Protein AF-A0A383D2Q5-F1 (afdb_monomer_lite)

Secondary structure (DSSP, 8-state):
----B-TT-EEEEEEEETTEEEEEEEEEESS-BSSPPPSSS--SSEEEE---EE--SSEE---SSS--EEEETTEEEEE-S-EES----TT-SSEEES----SSHHHHHHHHS--BPTT-SSPBPSS--TTSPPSS---TTTTS--

Foldseek 3Di:
DFDFDAAQDKDWDFQAFDPRGRDIWIKGANHGDRHDDDPDDDDPGIDTFAFEEADDQAWDADDPRHWYWYDDPNFIWTADHTDGRDDDDPPDNGIDGPLDADPDPVSQQCRQFWDDDVPDPGRTGSDGNPVGDRPDDPDPPPVPPD

Structure (mmCIF, N/CA/C/O backbone):
data_AF-A0A383D2Q5-F1
#
_entry.id   AF-A0A383D2Q5-F1
#
loop_
_atom_site.group_PDB
_atom_site.id
_atom_site.type_symbol
_atom_site.label_atom_id
_atom_site.label_alt_id
_atom_site.label_comp_id
_atom_site.label_asym_id
_atom_site.label_entity_id
_atom_site.label_seq_id
_atom_site.pdbx_PDB_ins_code
_atom_site.Cartn_x
_atom_site.Cartn_y
_atom_site.Cartn_z
_atom_site.occupancy
_atom_site.B_iso_or_equiv
_atom_site.auth_seq_id
_atom_site.auth_comp_id
_atom_site.auth_asym_id
_atom_site.auth_atom_id
_atom_site.pdbx_PDB_model_num
ATOM 1 N N . TRP A 1 1 ? 21.134 15.319 -9.652 1.00 40.53 1 TRP A N 1
ATOM 2 C CA . TRP A 1 1 ? 20.154 14.446 -8.978 1.00 40.53 1 TRP A CA 1
ATOM 3 C C . TRP A 1 1 ? 19.779 13.282 -9.890 1.00 40.53 1 TRP A C 1
ATOM 5 O O . TRP A 1 1 ? 18.662 13.217 -10.386 1.00 40.53 1 TRP A O 1
ATOM 15 N N . GLY A 1 2 ? 20.732 12.385 -10.162 1.00 51.78 2 GLY A N 1
ATOM 16 C CA . GLY A 1 2 ? 20.442 11.115 -10.828 1.00 51.78 2 GLY A CA 1
ATOM 17 C C . GLY A 1 2 ? 20.012 10.126 -9.755 1.00 51.78 2 GLY A C 1
ATOM 18 O O . GLY A 1 2 ? 20.803 9.828 -8.870 1.00 51.78 2 GLY A O 1
ATOM 19 N N . SER A 1 3 ? 18.754 9.695 -9.766 1.00 64.31 3 SER A N 1
ATOM 20 C CA . SER A 1 3 ? 18.307 8.599 -8.900 1.00 64.31 3 SER A CA 1
ATOM 21 C C . SER A 1 3 ? 18.239 7.353 -9.762 1.00 64.31 3 SER A C 1
ATOM 23 O O . SER A 1 3 ? 17.199 7.030 -10.329 1.00 64.31 3 SER A O 1
ATOM 25 N N . SER A 1 4 ? 19.392 6.704 -9.915 1.00 78.00 4 SER A N 1
ATOM 26 C CA . SER A 1 4 ? 19.414 5.312 -10.337 1.00 78.00 4 SER A CA 1
ATOM 27 C C . SER A 1 4 ? 18.863 4.448 -9.208 1.00 78.00 4 SER A C 1
ATOM 29 O O . SER A 1 4 ? 19.148 4.714 -8.040 1.00 78.00 4 SER A O 1
ATOM 31 N N . ALA A 1 5 ? 18.100 3.424 -9.554 1.00 85.94 5 ALA A N 1
ATOM 32 C CA . ALA A 1 5 ? 17.518 2.480 -8.614 1.00 85.94 5 ALA A CA 1
ATOM 33 C C . ALA A 1 5 ? 17.674 1.067 -9.160 1.00 85.94 5 ALA A C 1
ATOM 35 O O . ALA A 1 5 ? 17.535 0.846 -10.362 1.00 85.94 5 ALA A O 1
ATOM 36 N N . SER A 1 6 ? 17.975 0.118 -8.286 1.00 89.62 6 SER A N 1
ATOM 37 C CA . SER A 1 6 ? 17.967 -1.305 -8.610 1.00 89.62 6 SER A CA 1
ATOM 38 C C . SER A 1 6 ? 16.532 -1.823 -8.654 1.00 89.62 6 SER A C 1
ATOM 40 O O . SER A 1 6 ? 15.621 -1.221 -8.085 1.00 89.62 6 SER A O 1
ATOM 42 N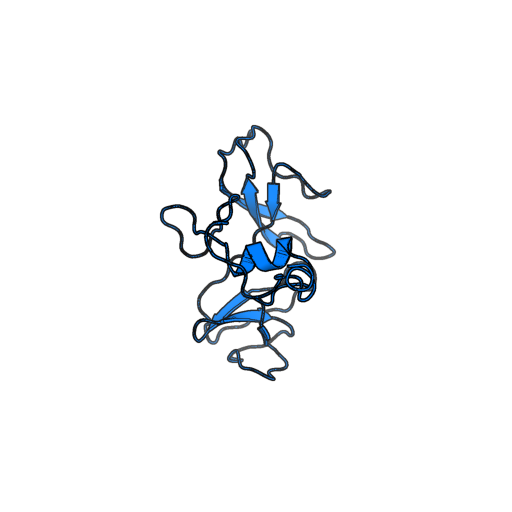 N . LYS A 1 7 ? 16.309 -2.963 -9.315 1.00 88.56 7 LYS A N 1
ATOM 43 C CA . LYS A 1 7 ? 15.009 -3.650 -9.261 1.00 88.56 7 LYS A CA 1
ATOM 44 C C . LYS A 1 7 ? 14.565 -3.846 -7.802 1.00 88.56 7 LYS A C 1
ATOM 46 O O . LYS A 1 7 ? 15.376 -4.216 -6.962 1.00 88.56 7 LYS A O 1
ATOM 51 N N . ASP A 1 8 ? 13.273 -3.635 -7.547 1.00 88.69 8 ASP A N 1
ATOM 52 C CA . ASP A 1 8 ? 12.622 -3.682 -6.230 1.00 88.69 8 ASP A CA 1
ATOM 53 C C . ASP A 1 8 ? 12.953 -2.522 -5.278 1.00 88.69 8 ASP A C 1
ATOM 55 O O . ASP A 1 8 ? 12.289 -2.403 -4.250 1.00 88.69 8 ASP A O 1
ATOM 59 N N . ASP A 1 9 ? 13.884 -1.623 -5.613 1.00 88.38 9 ASP A N 1
ATOM 60 C CA . ASP A 1 9 ? 14.183 -0.476 -4.754 1.00 88.38 9 ASP A CA 1
ATOM 61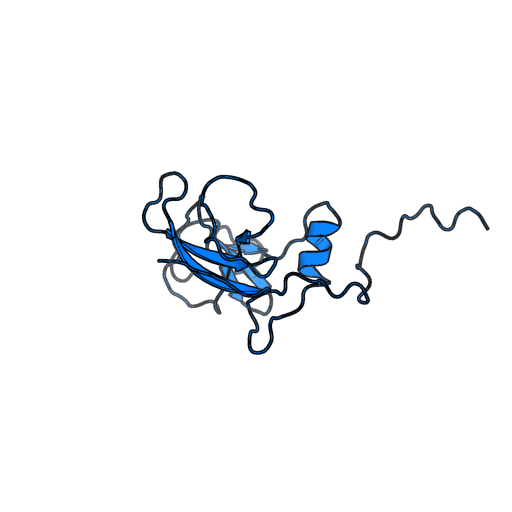 C C . ASP A 1 9 ? 12.952 0.414 -4.569 1.00 88.38 9 ASP A C 1
ATOM 63 O O . ASP A 1 9 ? 12.246 0.764 -5.523 1.00 88.38 9 ASP A O 1
ATOM 67 N N . LEU A 1 10 ? 12.723 0.808 -3.317 1.00 87.88 10 LEU A N 1
ATOM 68 C CA . LEU A 1 10 ? 11.650 1.704 -2.925 1.00 87.88 10 LEU A CA 1
ATOM 69 C C . LEU A 1 10 ? 12.195 3.117 -2.714 1.00 87.88 10 LEU A C 1
ATOM 71 O O . LEU A 1 10 ? 13.040 3.351 -1.852 1.00 87.88 10 LEU A O 1
ATOM 75 N N . ILE A 1 11 ? 11.647 4.083 -3.442 1.00 88.25 11 ILE A N 1
ATOM 76 C CA . ILE A 1 11 ? 11.971 5.499 -3.296 1.00 88.25 11 ILE A CA 1
ATOM 77 C C . ILE A 1 11 ? 10.773 6.243 -2.715 1.00 88.25 11 ILE A C 1
ATOM 79 O O . ILE A 1 11 ? 9.647 6.131 -3.205 1.00 88.25 11 ILE A O 1
ATOM 83 N N . LYS A 1 12 ? 11.037 7.052 -1.686 1.00 88.44 12 LYS A N 1
ATOM 84 C CA . LYS A 1 12 ? 10.098 8.024 -1.121 1.00 88.44 12 LYS A CA 1
ATOM 85 C C . LYS A 1 12 ? 10.256 9.369 -1.829 1.00 88.44 12 LYS A C 1
ATOM 87 O O . LYS A 1 12 ? 11.373 9.864 -1.971 1.00 88.44 12 LYS A O 1
ATOM 92 N N . ARG A 1 13 ? 9.148 9.981 -2.245 1.00 86.56 13 ARG A N 1
ATOM 93 C CA . ARG A 1 13 ? 9.119 11.309 -2.880 1.00 86.56 13 ARG A CA 1
ATOM 94 C C . ARG A 1 13 ? 7.942 12.119 -2.369 1.00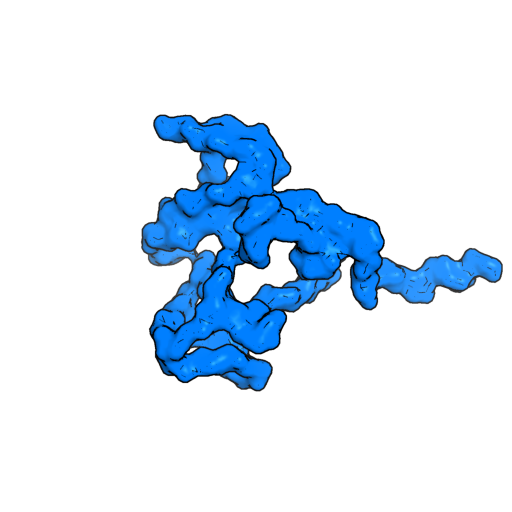 86.56 13 ARG A C 1
ATOM 96 O O . ARG A 1 13 ? 6.946 11.544 -1.946 1.00 86.56 13 ARG A O 1
ATOM 103 N N . ASN A 1 14 ? 8.049 13.438 -2.460 1.00 88.38 14 ASN A N 1
ATOM 104 C CA . ASN A 1 14 ? 6.904 14.320 -2.294 1.00 88.38 14 ASN A CA 1
ATOM 105 C C . ASN A 1 14 ? 6.448 14.814 -3.664 1.00 88.38 14 ASN A C 1
ATOM 107 O O . ASN A 1 14 ? 7.260 15.299 -4.452 1.00 88.38 14 ASN A O 1
ATOM 111 N N . GLU A 1 15 ? 5.162 14.656 -3.951 1.00 87.00 15 GLU A N 1
ATOM 112 C CA . GLU A 1 15 ? 4.568 14.947 -5.254 1.00 87.00 15 GLU A CA 1
ATOM 113 C C . GLU A 1 15 ? 3.251 15.704 -5.083 1.00 87.00 15 GLU A C 1
ATOM 115 O O . GLU A 1 15 ? 2.575 15.585 -4.061 1.00 87.00 15 GLU A O 1
ATOM 120 N N . ASN A 1 16 ? 2.878 16.480 -6.096 1.00 86.94 16 ASN A N 1
ATOM 121 C CA . ASN A 1 16 ? 1.549 17.075 -6.171 1.00 86.94 16 ASN A CA 1
ATOM 122 C C . ASN A 1 16 ? 0.633 16.077 -6.885 1.00 86.94 16 ASN A C 1
ATOM 124 O O . ASN A 1 16 ? 0.978 15.589 -7.964 1.00 86.94 16 ASN A O 1
ATOM 128 N N . ILE A 1 17 ? -0.496 15.729 -6.270 1.00 81.19 17 ILE A N 1
ATOM 129 C CA . ILE A 1 17 ? -1.412 14.697 -6.763 1.00 81.19 17 ILE A CA 1
ATOM 130 C C . ILE A 1 17 ? -2.827 15.242 -6.689 1.00 81.19 17 ILE A C 1
ATOM 132 O O . ILE A 1 17 ? -3.318 15.521 -5.596 1.00 81.19 17 ILE A O 1
ATOM 136 N N . GLY A 1 18 ? -3.458 15.383 -7.856 1.00 81.06 18 GLY A N 1
ATOM 137 C CA . GLY A 1 18 ? -4.725 16.100 -7.966 1.00 81.06 18 GLY A CA 1
ATOM 138 C C . GLY A 1 18 ? -4.568 17.519 -7.424 1.00 81.06 18 GLY A C 1
ATOM 139 O O . GLY A 1 18 ? -3.640 18.227 -7.816 1.00 81.06 18 GLY A O 1
ATOM 140 N N . ASP A 1 19 ? -5.428 17.880 -6.476 1.00 82.00 19 ASP A N 1
ATOM 141 C CA . ASP A 1 19 ? -5.420 19.195 -5.822 1.00 82.00 19 ASP A CA 1
ATOM 142 C C . ASP A 1 19 ? -4.558 19.217 -4.546 1.00 82.00 19 ASP A C 1
ATOM 144 O O . ASP A 1 19 ? -4.387 20.261 -3.912 1.00 82.00 19 ASP A O 1
ATOM 148 N N . THR A 1 20 ? -4.002 18.069 -4.140 1.00 81.38 20 THR A N 1
ATOM 149 C CA . THR A 1 20 ? -3.168 17.983 -2.938 1.00 81.38 20 THR A CA 1
ATOM 150 C C . THR A 1 20 ? -1.696 18.191 -3.280 1.00 81.38 20 THR A C 1
ATOM 152 O O . THR A 1 20 ? -1.093 17.408 -4.016 1.00 81.38 20 THR A O 1
ATOM 155 N N . ASN A 1 21 ? -1.084 19.210 -2.679 1.00 85.75 21 ASN A N 1
ATOM 156 C CA . ASN A 1 21 ? 0.340 19.493 -2.837 1.00 85.75 21 ASN A CA 1
ATOM 157 C C . ASN A 1 21 ? 1.197 18.768 -1.789 1.00 85.75 21 ASN A C 1
ATOM 159 O O . ASN A 1 21 ? 0.763 18.564 -0.656 1.00 85.75 21 ASN A O 1
ATOM 163 N N . ASN A 1 22 ? 2.444 18.452 -2.154 1.00 86.19 22 ASN A N 1
ATOM 164 C CA . ASN A 1 22 ? 3.472 17.921 -1.247 1.00 86.19 22 ASN A CA 1
ATOM 165 C C . ASN A 1 22 ? 3.078 16.607 -0.532 1.00 86.19 22 ASN A C 1
ATOM 167 O O . ASN A 1 22 ? 3.353 16.406 0.650 1.00 86.19 22 ASN A O 1
ATOM 171 N N . VAL A 1 23 ? 2.433 15.695 -1.258 1.00 86.38 23 VAL A N 1
ATOM 172 C CA . VAL A 1 23 ? 2.033 14.376 -0.764 1.00 86.38 23 VAL A CA 1
ATOM 173 C C . VAL A 1 23 ? 3.217 13.420 -0.801 1.00 86.38 23 VAL A C 1
ATOM 175 O O . VAL A 1 23 ? 3.803 13.194 -1.859 1.00 86.38 23 VAL A O 1
ATOM 178 N N . THR A 1 24 ? 3.530 12.785 0.330 1.00 88.50 24 THR A N 1
ATOM 179 C CA . THR A 1 24 ? 4.492 11.680 0.355 1.00 88.50 24 THR A CA 1
ATOM 180 C C . THR A 1 24 ? 3.939 10.461 -0.385 1.00 88.50 24 THR A C 1
ATOM 182 O O . THR A 1 24 ? 2.896 9.909 -0.028 1.00 88.50 24 THR A O 1
ATOM 185 N N . VAL A 1 25 ? 4.683 9.996 -1.384 1.00 88.44 25 VAL A N 1
ATOM 186 C CA . VAL A 1 25 ? 4.411 8.776 -2.140 1.00 88.44 25 VAL A CA 1
ATOM 187 C C . VAL A 1 25 ? 5.627 7.878 -2.227 1.00 88.44 25 VAL A C 1
ATOM 189 O O . VAL A 1 25 ? 6.774 8.315 -2.113 1.00 88.44 25 VAL A O 1
ATOM 192 N N . TYR A 1 26 ? 5.341 6.604 -2.462 1.00 88.81 26 TYR A N 1
ATOM 1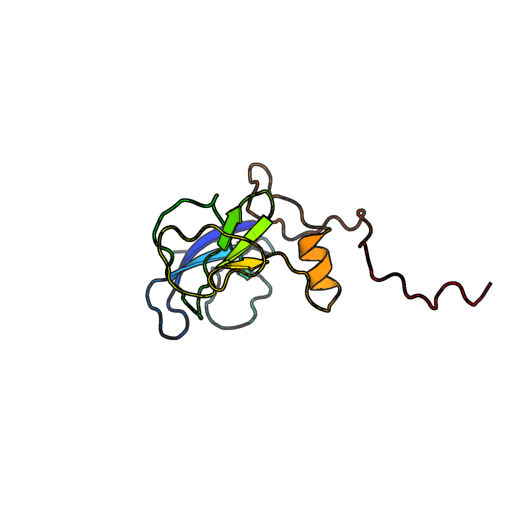93 C CA . TYR A 1 26 ? 6.340 5.564 -2.575 1.00 88.81 26 TYR A CA 1
ATOM 194 C C . TYR A 1 26 ? 6.277 4.934 -3.957 1.00 88.81 26 TYR A C 1
ATOM 196 O O . TYR A 1 26 ? 5.209 4.545 -4.442 1.00 88.81 26 TYR A O 1
ATOM 204 N N . TRP A 1 27 ? 7.440 4.827 -4.578 1.00 89.62 27 TRP A N 1
ATOM 205 C CA . TRP A 1 27 ? 7.622 4.240 -5.892 1.00 89.62 27 TRP A CA 1
ATOM 206 C C . TRP A 1 27 ? 8.584 3.080 -5.790 1.00 89.62 27 TRP A C 1
ATOM 208 O O . TRP A 1 27 ? 9.645 3.212 -5.191 1.00 89.62 27 TRP A O 1
ATOM 218 N N . ARG A 1 28 ? 8.218 1.958 -6.398 1.00 90.00 28 ARG A N 1
ATOM 219 C CA . ARG A 1 28 ? 9.090 0.800 -6.517 1.00 90.00 28 ARG A CA 1
ATOM 220 C C . ARG A 1 28 ? 9.569 0.656 -7.951 1.00 90.00 28 ARG A C 1
ATOM 222 O O . ARG A 1 28 ? 8.742 0.646 -8.868 1.00 90.00 28 ARG A O 1
ATOM 229 N N . ALA A 1 29 ? 10.873 0.494 -8.122 1.00 90.44 29 ALA A N 1
ATOM 230 C CA . ALA A 1 29 ? 11.489 0.197 -9.404 1.00 90.44 29 ALA A CA 1
ATOM 231 C C . ALA A 1 29 ? 11.110 -1.218 -9.880 1.00 90.44 29 ALA A C 1
ATOM 233 O O . ALA A 1 29 ? 11.256 -2.205 -9.155 1.00 90.44 29 ALA A O 1
ATOM 234 N N . ASN A 1 30 ? 10.603 -1.327 -11.106 1.00 89.50 30 ASN A N 1
ATOM 235 C CA . ASN A 1 30 ? 10.248 -2.592 -11.749 1.00 89.50 30 ASN A CA 1
ATOM 236 C C . ASN A 1 30 ? 11.457 -3.294 -12.389 1.00 89.50 30 ASN A C 1
ATOM 238 O O . ASN A 1 30 ? 11.430 -4.507 -12.600 1.00 89.50 30 ASN A O 1
ATOM 242 N N . ALA A 1 31 ? 12.517 -2.535 -12.657 1.00 89.31 31 ALA A N 1
ATOM 243 C CA . ALA A 1 31 ? 13.798 -2.979 -13.186 1.00 89.31 31 ALA A CA 1
ATOM 244 C C . ALA A 1 31 ? 14.905 -2.044 -12.678 1.00 89.31 31 ALA A C 1
ATOM 246 O O . ALA A 1 31 ? 14.612 -0.998 -12.101 1.00 89.31 31 ALA A O 1
ATOM 247 N N . SER A 1 32 ? 16.169 -2.402 -12.907 1.00 90.31 32 SER A N 1
ATOM 248 C CA . SER A 1 32 ? 17.273 -1.476 -12.657 1.00 90.31 32 SER A CA 1
ATOM 249 C C . SER A 1 32 ? 17.213 -0.323 -13.656 1.00 90.31 32 SER A C 1
ATOM 251 O O . SER A 1 32 ? 17.263 -0.541 -14.865 1.00 90.31 32 SER A O 1
ATOM 253 N N . VAL A 1 33 ? 17.082 0.898 -13.151 1.00 87.69 33 VAL A N 1
ATOM 254 C CA . VAL A 1 33 ? 16.774 2.103 -13.927 1.00 87.69 33 VAL A CA 1
ATOM 255 C C . VAL A 1 33 ? 17.720 3.230 -13.540 1.00 87.69 33 VAL A C 1
ATOM 257 O O . VAL A 1 33 ? 18.169 3.315 -12.401 1.00 87.69 33 VAL A O 1
ATOM 260 N N . SER A 1 34 ? 18.030 4.117 -14.482 1.00 84.50 34 SER A N 1
ATOM 261 C CA . SER A 1 34 ? 18.856 5.314 -14.249 1.00 84.50 34 SER A CA 1
ATOM 262 C C . SER A 1 34 ? 18.027 6.594 -14.090 1.00 84.50 34 SER A C 1
ATOM 264 O O . SER A 1 34 ? 18.568 7.655 -13.770 1.00 84.50 34 SER A O 1
ATOM 266 N N . THR A 1 35 ? 16.713 6.497 -14.305 1.00 82.56 35 THR A N 1
ATOM 267 C CA . THR A 1 35 ? 15.768 7.613 -14.291 1.00 82.56 35 THR A CA 1
ATOM 268 C C . THR A 1 35 ? 14.774 7.480 -13.149 1.00 82.56 35 THR A C 1
ATOM 270 O O . THR A 1 35 ? 14.225 6.405 -12.910 1.00 82.56 35 THR A O 1
ATOM 273 N N . ALA A 1 36 ? 14.480 8.603 -12.501 1.00 80.56 36 ALA A N 1
ATOM 274 C CA . ALA A 1 36 ? 13.493 8.681 -11.434 1.00 80.56 36 ALA A CA 1
ATOM 275 C C . ALA A 1 36 ? 12.057 8.428 -11.947 1.00 80.56 36 ALA A C 1
ATOM 277 O O . ALA A 1 36 ? 11.785 8.681 -13.126 1.00 80.56 36 ALA A O 1
ATOM 278 N N . PRO A 1 37 ? 11.113 8.015 -11.078 1.00 80.38 37 PRO A N 1
ATOM 279 C CA . PRO A 1 37 ? 9.705 7.931 -11.453 1.00 80.38 37 PRO A CA 1
ATOM 280 C C . PRO A 1 37 ? 9.172 9.319 -11.827 1.00 80.38 37 PRO A C 1
ATOM 282 O O . PRO A 1 37 ? 9.449 10.317 -11.153 1.00 80.38 37 PRO A O 1
ATOM 285 N N . THR A 1 38 ? 8.391 9.380 -12.901 1.00 73.31 38 THR A N 1
ATOM 286 C CA . THR A 1 38 ? 7.650 10.572 -13.321 1.00 73.31 38 THR A CA 1
ATOM 287 C C . THR A 1 38 ? 6.208 10.489 -12.826 1.00 73.31 38 THR A C 1
ATOM 289 O O . THR A 1 38 ? 5.578 9.439 -12.905 1.00 73.31 38 THR A O 1
ATOM 292 N N . VAL A 1 39 ? 5.664 11.617 -12.353 1.00 66.12 39 VAL A N 1
ATOM 293 C CA . VAL A 1 39 ? 4.270 11.733 -11.865 1.00 66.12 39 VAL A CA 1
ATOM 294 C C . VAL A 1 39 ? 3.253 11.447 -12.982 1.00 66.12 39 VAL A C 1
ATOM 296 O O . VAL A 1 39 ? 2.120 11.038 -12.731 1.00 66.12 39 VAL A O 1
ATOM 299 N N . VAL A 1 40 ? 3.660 11.667 -14.235 1.00 54.00 40 VAL A N 1
ATOM 300 C CA . VAL A 1 40 ? 2.789 11.626 -15.408 1.00 54.00 40 VAL A CA 1
ATOM 301 C C . VAL A 1 40 ? 2.913 10.278 -16.115 1.00 54.00 40 VAL A C 1
ATOM 303 O O . VAL A 1 40 ? 3.969 9.938 -16.647 1.00 54.00 40 VAL A O 1
ATOM 306 N N . GLY A 1 41 ? 1.795 9.552 -16.169 1.00 52.00 41 GLY A N 1
ATOM 307 C CA . GLY A 1 41 ? 1.612 8.384 -17.027 1.00 52.00 41 GLY A CA 1
ATOM 308 C C . GLY A 1 41 ? 1.926 7.039 -16.370 1.00 52.00 41 GLY A C 1
ATOM 309 O O . GLY A 1 41 ? 2.656 6.928 -15.389 1.00 52.00 41 GLY A O 1
ATOM 310 N N . LYS A 1 42 ? 1.330 5.984 -16.933 1.00 54.94 42 LYS A N 1
ATOM 311 C CA . LYS A 1 42 ? 1.645 4.590 -16.612 1.00 54.94 42 LYS A CA 1
ATOM 312 C C . LYS A 1 42 ? 3.126 4.352 -16.923 1.00 54.94 42 LYS A C 1
ATOM 314 O O . LYS A 1 42 ? 3.489 4.224 -18.087 1.00 54.94 42 LYS A O 1
ATOM 319 N N . ASN A 1 43 ? 3.962 4.313 -15.895 1.00 68.88 43 ASN A N 1
ATOM 320 C CA . ASN A 1 43 ? 5.387 4.069 -16.043 1.00 68.88 43 ASN A CA 1
ATOM 321 C C . ASN A 1 43 ? 5.646 2.550 -15.991 1.00 68.88 43 ASN A C 1
ATOM 323 O O . ASN A 1 43 ? 5.207 1.874 -15.062 1.00 68.88 43 ASN A O 1
ATOM 327 N N . VAL A 1 44 ? 6.287 1.989 -17.021 1.00 79.50 44 VAL A N 1
ATOM 328 C CA . VAL A 1 44 ? 6.633 0.553 -17.063 1.00 79.50 44 VAL A CA 1
ATOM 329 C C . VAL A 1 44 ? 7.770 0.216 -16.101 1.00 79.50 44 VAL A C 1
ATOM 331 O O . VAL A 1 44 ? 7.806 -0.884 -15.553 1.00 79.50 44 VAL A O 1
ATOM 334 N N . ASP A 1 45 ? 8.628 1.192 -15.825 1.00 87.88 45 ASP A N 1
ATOM 335 C CA . ASP A 1 45 ? 9.815 1.069 -14.990 1.00 87.88 45 ASP A CA 1
ATOM 336 C C . ASP A 1 45 ? 9.519 1.314 -13.511 1.00 87.88 45 ASP A C 1
ATOM 338 O O . ASP A 1 45 ? 10.295 0.909 -12.652 1.00 87.88 45 ASP A O 1
ATOM 342 N N . TRP A 1 46 ? 8.383 1.938 -13.193 1.00 87.50 46 TRP A N 1
ATOM 343 C CA . TRP A 1 46 ? 8.034 2.339 -11.835 1.00 87.50 46 TRP A CA 1
ATOM 344 C C . TRP A 1 46 ? 6.582 2.036 -11.496 1.00 87.50 46 TRP A C 1
ATOM 346 O O . TRP A 1 46 ? 5.659 2.423 -12.207 1.00 87.50 46 TRP A O 1
ATOM 356 N N . THR A 1 47 ? 6.362 1.414 -10.342 1.00 87.94 47 THR A N 1
ATOM 357 C CA . THR A 1 47 ? 5.018 1.173 -9.806 1.00 87.94 47 THR A CA 1
ATOM 358 C C . THR A 1 47 ? 4.817 1.966 -8.525 1.00 87.94 47 THR A C 1
ATOM 360 O O . THR A 1 47 ? 5.628 1.870 -7.604 1.00 87.94 47 THR A O 1
ATOM 363 N N . ARG A 1 48 ? 3.712 2.715 -8.425 1.00 86.94 48 ARG A N 1
ATOM 364 C CA . ARG A 1 48 ? 3.323 3.366 -7.168 1.00 86.94 48 ARG A CA 1
ATOM 365 C C . ARG A 1 48 ? 2.888 2.305 -6.160 1.00 86.94 48 ARG A C 1
ATOM 367 O O . ARG A 1 48 ? 2.003 1.499 -6.447 1.00 86.94 48 ARG A O 1
ATOM 374 N N . VAL A 1 49 ? 3.487 2.331 -4.976 1.00 88.19 49 VAL A N 1
ATOM 375 C CA . VAL A 1 49 ? 3.205 1.407 -3.874 1.00 88.19 49 VAL A CA 1
ATOM 376 C C . VAL A 1 49 ? 2.482 2.153 -2.757 1.00 88.19 49 VAL A C 1
ATOM 378 O O . VAL A 1 49 ? 2.772 3.313 -2.465 1.00 88.19 49 VAL A O 1
ATOM 381 N N . ARG A 1 50 ? 1.503 1.486 -2.146 1.00 88.19 50 ARG A N 1
ATOM 382 C CA . ARG A 1 50 ? 0.835 1.950 -0.928 1.00 88.19 50 ARG A CA 1
ATOM 383 C C . ARG A 1 50 ? 1.460 1.225 0.253 1.00 88.19 50 ARG A C 1
ATOM 385 O O . ARG A 1 50 ? 1.539 0.002 0.229 1.00 88.19 50 ARG A O 1
ATOM 392 N N . ILE A 1 51 ? 1.905 1.990 1.238 1.00 88.81 51 ILE A N 1
ATOM 393 C CA . ILE A 1 51 ? 2.461 1.476 2.489 1.00 88.81 51 ILE A CA 1
ATOM 394 C C . ILE A 1 51 ? 1.427 1.716 3.581 1.00 88.81 51 ILE A C 1
ATOM 396 O O . ILE A 1 51 ? 0.608 2.631 3.471 1.00 88.81 51 ILE A O 1
ATOM 400 N N . TYR A 1 52 ? 1.445 0.854 4.585 1.00 91.06 52 TYR A N 1
ATOM 401 C CA . TYR A 1 52 ? 0.601 0.938 5.760 1.00 91.06 52 TYR A CA 1
ATOM 402 C C . TYR A 1 52 ? 1.453 0.724 7.006 1.00 91.06 52 TYR A C 1
ATOM 404 O O . TYR A 1 52 ? 2.447 -0.002 6.964 1.00 91.06 52 TYR A O 1
ATOM 412 N N . ASP A 1 53 ? 0.998 1.308 8.103 1.00 91.12 53 ASP A N 1
ATOM 413 C CA . ASP A 1 53 ? 1.495 1.058 9.452 1.00 91.12 53 ASP A CA 1
ATOM 414 C C . ASP A 1 53 ? 0.399 0.366 10.274 1.00 91.12 53 ASP A C 1
ATOM 416 O O . ASP A 1 53 ? -0.757 0.280 9.840 1.00 91.12 53 ASP A O 1
ATOM 420 N N . ASP A 1 54 ? 0.733 -0.135 11.461 1.00 94.56 54 ASP A N 1
ATOM 421 C CA . ASP A 1 54 ? -0.285 -0.612 12.396 1.00 94.56 54 ASP A CA 1
ATOM 422 C C . ASP A 1 54 ? -1.203 0.544 12.832 1.00 94.56 54 ASP A C 1
ATOM 424 O O . ASP A 1 54 ? -0.777 1.687 13.018 1.00 94.56 54 ASP A O 1
ATOM 428 N N . TYR A 1 55 ? -2.497 0.254 12.966 1.00 95.94 55 TYR A N 1
ATOM 429 C CA . TYR A 1 55 ? -3.490 1.236 13.386 1.00 95.94 55 TYR A CA 1
ATOM 430 C C . TYR A 1 55 ? -3.162 1.808 14.773 1.00 95.94 55 TYR A C 1
ATOM 432 O O . TYR A 1 55 ? -2.801 1.084 15.700 1.00 95.94 55 TYR A O 1
ATOM 440 N N . SER A 1 56 ? -3.384 3.113 14.926 1.00 96.38 56 SER A N 1
ATOM 441 C CA . SER A 1 56 ? -3.316 3.835 16.196 1.00 96.38 56 SER A CA 1
ATOM 442 C C . SER A 1 56 ? -4.575 4.682 16.376 1.00 96.38 56 SER A C 1
ATOM 444 O O . SER A 1 56 ? -5.235 5.031 15.405 1.00 96.38 56 SER A O 1
ATOM 446 N N . SER A 1 57 ? -4.924 5.083 17.598 1.00 94.69 57 SER A N 1
ATOM 447 C CA . SER A 1 57 ? -6.119 5.904 17.861 1.00 94.69 57 SER A CA 1
ATOM 448 C C . SER A 1 57 ? -5.989 7.381 17.435 1.00 94.69 57 SER A C 1
ATOM 450 O O . SER A 1 57 ? -6.688 8.240 17.973 1.00 94.69 57 SER A O 1
ATOM 452 N N . GLY A 1 58 ? -5.082 7.693 16.505 1.00 94.31 58 GLY A N 1
ATOM 453 C CA . GLY A 1 58 ? -4.812 9.041 16.012 1.00 94.31 58 GLY A CA 1
ATOM 454 C C . GLY A 1 58 ? -5.887 9.596 15.071 1.00 94.31 58 GLY A C 1
ATOM 455 O O . GLY A 1 58 ? -6.975 9.034 14.909 1.00 94.31 58 GLY A O 1
ATOM 456 N N . THR A 1 59 ? -5.567 10.738 14.462 1.00 95.19 59 THR A N 1
ATOM 457 C CA . THR A 1 59 ? -6.387 11.376 13.425 1.00 95.19 59 THR A CA 1
ATOM 458 C C . THR A 1 59 ? -5.916 10.932 12.051 1.00 95.19 59 THR A C 1
ATOM 460 O O . THR A 1 59 ? -4.745 11.094 11.720 1.00 95.19 59 THR A O 1
ATOM 463 N N . TYR A 1 60 ? -6.855 10.448 11.247 1.00 94.56 60 TYR A N 1
ATOM 464 C CA . TYR A 1 60 ? -6.636 10.056 9.861 1.00 94.56 60 TYR A CA 1
ATOM 465 C C . TYR A 1 60 ? -7.449 10.967 8.948 1.00 94.56 60 TYR A C 1
ATOM 467 O O . TYR A 1 60 ? -8.634 11.219 9.207 1.00 94.56 60 TYR A O 1
ATOM 475 N N . THR A 1 61 ? -6.823 11.481 7.889 1.00 93.31 61 THR A N 1
ATOM 476 C CA . THR A 1 61 ? -7.446 12.476 7.005 1.00 93.31 61 THR A CA 1
ATOM 477 C C . THR A 1 61 ? -7.754 11.868 5.653 1.00 93.31 61 THR A C 1
ATOM 479 O O . THR A 1 61 ? -6.877 11.389 4.939 1.00 93.31 61 THR A O 1
ATOM 482 N N . TYR A 1 62 ? -9.029 11.903 5.271 1.00 92.50 62 TYR A N 1
ATOM 483 C CA . TYR A 1 62 ? -9.439 11.423 3.966 1.00 92.50 62 TYR A CA 1
ATOM 484 C C . TYR A 1 62 ? -8.851 12.292 2.861 1.00 92.50 62 TYR A C 1
ATOM 486 O O . TYR A 1 62 ? -9.103 13.493 2.789 1.00 92.50 62 TYR A O 1
ATOM 494 N N . ASN A 1 63 ? -8.130 11.637 1.958 1.00 89.81 63 ASN A N 1
ATOM 495 C CA . ASN A 1 63 ? -7.632 12.227 0.735 1.00 89.81 63 ASN A CA 1
ATOM 496 C C . ASN A 1 63 ? -7.950 11.291 -0.438 1.00 89.81 63 ASN A C 1
ATOM 498 O O . ASN A 1 63 ? -7.492 10.147 -0.477 1.00 89.81 63 ASN A O 1
ATOM 502 N N . ARG A 1 64 ? -8.737 11.783 -1.401 1.00 85.94 64 ARG A N 1
ATOM 503 C CA . ARG A 1 64 ? -9.138 11.020 -2.592 1.00 85.94 64 ARG A CA 1
ATOM 504 C C . ARG A 1 64 ? -7.952 10.681 -3.502 1.00 85.94 64 ARG A C 1
ATOM 506 O O . ARG A 1 64 ? -7.938 9.614 -4.112 1.00 85.94 64 ARG A O 1
ATOM 513 N N . ASP A 1 65 ? -6.964 11.563 -3.568 1.00 84.81 65 ASP A N 1
ATOM 514 C CA . ASP A 1 65 ? -5.775 11.439 -4.415 1.00 84.81 65 ASP A CA 1
ATOM 515 C C . ASP A 1 65 ? -4.693 10.558 -3.760 1.00 84.81 65 ASP A C 1
ATOM 517 O O . ASP A 1 65 ? -3.845 9.928 -4.419 1.00 84.81 65 ASP A O 1
ATOM 521 N N . ASN A 1 66 ? -4.740 10.457 -2.429 1.00 87.12 66 ASN A N 1
ATOM 522 C CA . ASN A 1 66 ? -3.793 9.698 -1.629 1.00 87.12 66 ASN A CA 1
ATOM 523 C C . ASN A 1 66 ? -4.440 9.045 -0.404 1.00 87.12 66 ASN A C 1
ATOM 525 O O . ASN A 1 66 ? -4.198 9.463 0.722 1.00 87.12 66 ASN A O 1
ATOM 529 N N . TYR A 1 67 ? -5.224 7.990 -0.632 1.00 89.81 67 TYR A N 1
ATOM 530 C CA . TYR A 1 67 ? -5.821 7.226 0.464 1.00 89.81 67 TYR A CA 1
ATOM 531 C C . TYR A 1 67 ? -4.769 6.712 1.456 1.00 89.81 67 TYR A C 1
ATOM 533 O O . TYR A 1 67 ? -3.741 6.162 1.044 1.00 89.81 67 TYR A O 1
ATOM 541 N N . GLU A 1 68 ? -5.084 6.835 2.744 1.00 92.25 68 GLU A N 1
ATOM 542 C CA . GLU A 1 68 ? -4.327 6.255 3.854 1.00 92.25 68 GLU A CA 1
ATOM 543 C C . GLU A 1 68 ? -4.720 4.790 4.078 1.00 92.25 68 GLU A C 1
ATOM 545 O O . GLU A 1 68 ? -5.885 4.405 3.898 1.00 92.25 68 GLU A O 1
ATOM 550 N N . TYR A 1 69 ? -3.733 3.978 4.463 1.00 93.94 69 TYR A N 1
ATOM 551 C CA . TYR A 1 69 ? -3.895 2.556 4.743 1.00 93.94 69 TYR A CA 1
ATOM 552 C C . TYR A 1 69 ? -3.290 2.211 6.102 1.00 93.94 69 TYR A C 1
ATOM 554 O O . TYR A 1 69 ? -2.218 2.706 6.441 1.00 93.94 69 TYR A O 1
ATOM 562 N N . VAL A 1 70 ? -3.957 1.337 6.853 1.00 95.31 70 VAL A N 1
ATOM 563 C CA . VAL A 1 70 ? -3.489 0.842 8.157 1.00 95.31 70 VAL A CA 1
ATOM 564 C C . VAL A 1 70 ? -3.714 -0.660 8.282 1.00 95.31 70 VAL A C 1
ATOM 566 O O . VAL A 1 70 ? -4.636 -1.204 7.672 1.00 95.31 70 VAL A O 1
ATOM 569 N N . LYS A 1 71 ? -2.910 -1.335 9.100 1.00 94.62 71 LYS A N 1
ATOM 570 C CA . LYS A 1 71 ? -3.133 -2.724 9.505 1.00 94.62 71 LYS A CA 1
ATOM 571 C C . LYS A 1 71 ? -3.864 -2.766 10.847 1.00 94.62 71 LYS A C 1
ATOM 573 O O . LYS A 1 71 ? -3.455 -2.130 11.810 1.00 94.62 71 LYS A O 1
ATOM 578 N N . HIS A 1 72 ? -4.944 -3.534 10.925 1.00 95.38 72 HIS A N 1
ATOM 579 C CA . HIS A 1 72 ? -5.648 -3.827 12.173 1.00 95.38 72 HIS A CA 1
ATOM 580 C C . HIS A 1 72 ? -6.185 -5.257 12.110 1.00 95.38 72 HIS A C 1
ATOM 582 O O . HIS A 1 72 ? -6.768 -5.633 11.091 1.00 95.38 72 HIS A O 1
ATOM 588 N N . THR A 1 73 ? -5.935 -6.051 13.160 1.00 93.00 73 THR A N 1
ATOM 589 C CA . THR A 1 73 ? -6.355 -7.467 13.269 1.00 93.00 73 THR A CA 1
ATOM 590 C C . THR A 1 73 ? -6.031 -8.305 12.023 1.00 93.00 73 THR A C 1
ATOM 592 O O . THR A 1 73 ? -6.871 -9.010 11.471 1.00 93.00 73 THR A O 1
ATOM 595 N N . ASP A 1 74 ? -4.787 -8.183 11.551 1.00 89.00 74 ASP A N 1
ATOM 596 C CA . ASP A 1 74 ? -4.258 -8.849 10.348 1.00 89.00 74 ASP A CA 1
ATOM 597 C C . ASP A 1 74 ? -4.972 -8.517 9.026 1.00 89.00 74 ASP A C 1
ATOM 599 O O . ASP A 1 74 ? -4.789 -9.164 8.000 1.00 89.00 74 ASP A O 1
ATOM 603 N N . THR A 1 75 ? -5.759 -7.446 9.028 1.00 91.38 75 THR A N 1
ATOM 604 C CA . THR A 1 75 ? -6.442 -6.928 7.850 1.00 91.38 75 THR A CA 1
ATOM 605 C C . THR A 1 75 ? -5.902 -5.548 7.505 1.00 91.38 75 THR A C 1
ATOM 607 O O . THR A 1 75 ? -5.680 -4.716 8.384 1.00 91.38 75 THR A O 1
ATOM 610 N N . ILE A 1 76 ? -5.706 -5.290 6.212 1.00 93.12 76 ILE A N 1
ATOM 611 C CA . ILE A 1 76 ? -5.353 -3.958 5.720 1.00 93.12 76 ILE A CA 1
ATOM 612 C C . ILE A 1 76 ? -6.643 -3.187 5.447 1.00 93.12 76 ILE A C 1
ATOM 614 O O . ILE A 1 76 ? -7.514 -3.632 4.693 1.00 93.12 76 ILE A O 1
ATOM 618 N N . TRP A 1 77 ? -6.743 -2.002 6.027 1.00 95.50 77 TRP A N 1
ATOM 619 C CA . TRP A 1 77 ? -7.885 -1.108 5.932 1.00 95.50 77 TRP A CA 1
ATOM 620 C C . TRP A 1 77 ? -7.499 0.158 5.184 1.00 95.50 77 TRP A C 1
ATOM 622 O O . TRP A 1 77 ? -6.411 0.689 5.373 1.00 95.50 77 TRP A O 1
ATOM 632 N N . ARG A 1 78 ? -8.403 0.643 4.335 1.00 95.56 78 ARG A N 1
ATOM 633 C CA . ARG A 1 78 ? -8.295 1.909 3.614 1.00 95.56 78 ARG A CA 1
ATOM 634 C C . ARG A 1 78 ? -9.267 2.915 4.209 1.00 95.56 78 ARG A C 1
ATOM 636 O O . ARG A 1 78 ? -10.448 2.598 4.369 1.00 95.56 78 ARG A O 1
ATOM 643 N N . LEU A 1 79 ? -8.791 4.128 4.452 1.00 96.12 79 LEU A N 1
ATOM 644 C CA . LEU A 1 79 ? -9.623 5.215 4.950 1.00 96.12 79 LEU A CA 1
ATOM 645 C C . LEU A 1 79 ? -10.638 5.672 3.888 1.00 96.12 79 LEU A C 1
ATOM 647 O O . LEU A 1 79 ? -10.293 5.906 2.726 1.00 96.12 79 LEU A O 1
ATOM 651 N N . THR A 1 80 ? -11.895 5.836 4.290 1.00 95.88 80 THR A N 1
ATOM 652 C CA . THR A 1 80 ? -12.985 6.369 3.453 1.00 95.88 80 THR A CA 1
ATOM 653 C C . THR A 1 80 ? -13.531 7.697 3.938 1.00 95.88 80 THR A C 1
ATOM 655 O O . THR A 1 80 ? -14.179 8.395 3.161 1.00 95.88 80 THR A O 1
ATOM 658 N N . ARG A 1 81 ? -13.273 8.066 5.194 1.00 95.50 81 ARG A N 1
ATOM 659 C CA . ARG A 1 81 ? -13.748 9.318 5.783 1.00 95.50 81 ARG A CA 1
ATOM 660 C C . ARG A 1 81 ? -12.797 9.783 6.879 1.00 95.50 81 ARG A C 1
ATOM 662 O O . ARG A 1 81 ? -12.335 8.962 7.660 1.00 95.50 81 ARG A O 1
ATOM 669 N N . THR A 1 82 ? -12.551 11.090 6.958 1.00 96.44 82 THR A N 1
ATOM 670 C CA . THR A 1 82 ? -11.747 11.697 8.030 1.00 96.44 82 THR A CA 1
ATOM 671 C C . THR A 1 82 ? -12.347 11.382 9.398 1.00 96.44 82 THR A C 1
ATOM 673 O O . THR A 1 82 ? -13.560 11.507 9.590 1.00 96.44 82 THR A O 1
ATOM 676 N N . GLY A 1 83 ? -11.502 11.002 10.352 1.00 94.50 83 GLY A N 1
ATOM 677 C CA . GLY A 1 83 ? -11.924 10.709 11.716 1.00 94.50 83 GLY A CA 1
ATOM 678 C C . GLY A 1 83 ? -10.749 10.519 12.672 1.00 94.50 83 GLY A C 1
ATOM 679 O O . GLY A 1 83 ? -9.622 10.269 12.253 1.00 94.50 83 GLY A O 1
ATOM 680 N N . THR A 1 84 ? -11.042 10.619 13.967 1.00 96.88 84 THR A N 1
ATOM 681 C CA . THR A 1 84 ? -10.074 10.439 15.059 1.00 96.88 84 THR A CA 1
ATOM 682 C C . THR A 1 84 ? -10.527 9.298 15.957 1.00 96.88 84 THR A C 1
ATOM 684 O O . THR A 1 84 ? -11.711 9.224 16.303 1.00 96.88 84 THR A O 1
ATOM 687 N N . GLY A 1 85 ? -9.606 8.398 16.310 1.00 95.00 85 GLY A N 1
ATOM 688 C CA . GLY A 1 85 ? -9.884 7.275 17.212 1.00 95.00 85 GLY A CA 1
ATOM 689 C C . GLY A 1 85 ? -10.960 6.311 16.703 1.00 95.00 85 GLY A C 1
ATOM 690 O O . GLY A 1 85 ? -11.653 5.679 17.497 1.00 95.00 85 GLY A O 1
ATOM 691 N N . LYS A 1 86 ? -11.162 6.233 15.382 1.00 95.88 86 LYS A N 1
ATOM 692 C CA . LYS A 1 86 ? -12.127 5.316 14.768 1.00 95.88 86 LYS A CA 1
ATOM 693 C C . LYS A 1 86 ? -11.425 4.010 14.448 1.00 95.88 86 LYS A C 1
ATOM 695 O O . LYS A 1 86 ? -10.656 3.960 13.495 1.00 95.88 86 LYS A O 1
ATOM 700 N N . THR A 1 87 ? -11.697 2.971 15.230 1.00 96.06 87 THR A N 1
ATOM 701 C CA . THR A 1 87 ? -11.101 1.648 15.024 1.00 96.06 87 THR A CA 1
ATOM 702 C C . THR A 1 87 ? -11.590 1.027 13.709 1.00 96.06 87 THR A C 1
ATOM 704 O O . THR A 1 87 ? -12.787 1.103 13.414 1.00 96.06 87 THR A O 1
ATOM 707 N N . PRO A 1 88 ? -10.701 0.431 12.892 1.00 96.94 88 PRO A N 1
ATOM 708 C CA . PRO A 1 88 ? -11.104 -0.268 11.682 1.00 96.94 88 PRO A CA 1
ATOM 709 C C . PRO A 1 88 ? -11.871 -1.553 11.995 1.00 96.94 88 PRO A C 1
ATOM 711 O O . PRO A 1 88 ? -11.371 -2.446 12.681 1.00 96.94 88 PRO A O 1
ATOM 714 N N . GLU A 1 89 ? -13.077 -1.655 11.448 1.00 95.31 89 GLU A N 1
ATOM 715 C CA . GLU A 1 89 ? -13.953 -2.814 11.595 1.00 95.31 89 GLU A CA 1
ATOM 716 C C . GLU A 1 89 ? -14.869 -2.972 10.377 1.00 95.31 89 GLU A C 1
ATOM 718 O O . GLU A 1 89 ? -15.085 -2.038 9.595 1.00 95.31 89 GLU A O 1
ATOM 723 N N . ALA A 1 90 ? -15.419 -4.173 10.202 1.00 92.94 90 ALA A N 1
ATOM 724 C CA . ALA A 1 90 ? -16.339 -4.447 9.107 1.00 92.94 90 ALA A CA 1
ATOM 725 C C . ALA A 1 90 ? -17.642 -3.654 9.298 1.00 92.94 90 ALA A C 1
ATOM 727 O O . ALA A 1 90 ? -18.226 -3.665 10.374 1.00 92.94 90 ALA A O 1
ATOM 728 N N . GLY A 1 91 ? -18.105 -2.973 8.246 1.00 91.44 91 GLY A N 1
ATOM 729 C CA . GLY A 1 91 ? -19.297 -2.116 8.312 1.00 91.44 91 GLY A CA 1
ATOM 730 C C . GLY A 1 91 ? -19.030 -0.690 8.807 1.00 91.44 91 GLY A C 1
ATOM 731 O O . GLY A 1 91 ? -19.951 0.126 8.818 1.00 91.44 91 GLY A O 1
ATOM 732 N N . SER A 1 92 ? -17.783 -0.353 9.153 1.00 94.19 92 SER A N 1
ATOM 733 C CA . SER A 1 92 ? -17.398 1.022 9.473 1.00 94.19 92 SER A CA 1
ATOM 734 C C . SER A 1 92 ? -17.619 1.962 8.283 1.00 94.19 92 SER A C 1
ATOM 736 O O . SER A 1 92 ? -17.352 1.626 7.130 1.00 94.19 92 SER A O 1
ATOM 738 N N . GLN A 1 93 ? -18.057 3.190 8.566 1.00 95.44 93 GLN A N 1
ATOM 739 C CA . GLN A 1 93 ? -18.130 4.262 7.564 1.00 95.44 93 GLN A CA 1
ATOM 740 C C . GLN A 1 93 ? -16.766 4.930 7.309 1.00 95.44 93 GLN A C 1
ATOM 742 O O . GLN A 1 93 ? -16.609 5.669 6.333 1.00 95.44 93 GLN A O 1
ATOM 747 N N . TYR A 1 94 ? -15.796 4.710 8.201 1.00 96.31 94 TYR A N 1
ATOM 748 C CA . TYR A 1 94 ? -14.471 5.337 8.159 1.00 96.31 94 TYR A CA 1
ATOM 749 C C . TYR A 1 94 ? -13.423 4.450 7.497 1.00 96.31 94 TYR A C 1
ATOM 751 O O . TYR A 1 94 ? -12.484 4.971 6.900 1.00 96.31 94 TYR A O 1
ATOM 759 N N . TRP A 1 95 ? -13.598 3.132 7.580 1.00 96.31 95 TRP A N 1
ATOM 760 C CA . TRP A 1 95 ? -12.635 2.151 7.104 1.00 96.31 95 TRP A CA 1
ATOM 761 C C . TRP A 1 95 ? -13.313 1.083 6.268 1.00 96.31 95 TRP A C 1
ATOM 763 O O . TRP A 1 95 ? -14.330 0.516 6.658 1.00 96.31 95 TRP A O 1
ATOM 773 N N . ILE A 1 96 ? -12.692 0.753 5.142 1.00 95.38 96 ILE A N 1
ATOM 774 C CA . ILE A 1 96 ? -13.079 -0.397 4.326 1.00 95.38 96 ILE A CA 1
ATOM 775 C C . ILE A 1 96 ? -11.876 -1.305 4.111 1.00 95.38 96 ILE A C 1
ATOM 777 O O . ILE A 1 96 ? -10.735 -0.853 4.193 1.00 95.38 96 ILE A O 1
ATOM 781 N N . ARG A 1 97 ? -12.105 -2.576 3.778 1.00 93.88 97 ARG A N 1
ATOM 782 C CA . ARG A 1 97 ? -11.012 -3.494 3.428 1.00 93.88 97 ARG A CA 1
ATOM 783 C C . ARG A 1 97 ? -10.234 -2.971 2.218 1.00 93.88 97 ARG A C 1
ATOM 785 O O . ARG A 1 97 ? -10.810 -2.736 1.157 1.00 93.88 97 ARG A O 1
ATOM 792 N N . GLY A 1 98 ? -8.931 -2.771 2.399 1.00 89.50 98 GLY A N 1
ATOM 793 C CA . GLY A 1 98 ? -8.012 -2.268 1.377 1.00 89.50 98 GLY A CA 1
ATOM 794 C C . GLY A 1 98 ? -7.331 -3.374 0.568 1.00 89.50 98 GLY A C 1
ATOM 795 O O . GLY A 1 98 ? -6.898 -3.126 -0.552 1.00 89.50 98 GLY A O 1
ATOM 796 N N . ASP A 1 99 ? -7.276 -4.597 1.099 1.00 83.69 99 ASP A N 1
ATOM 797 C CA . ASP A 1 99 ? -6.607 -5.764 0.509 1.00 83.69 99 ASP A CA 1
ATOM 798 C C . ASP A 1 99 ? -7.489 -6.567 -0.465 1.00 83.69 99 ASP A C 1
ATOM 800 O O . ASP A 1 99 ? -7.153 -7.694 -0.829 1.00 83.69 99 ASP A O 1
ATOM 804 N N . LEU A 1 100 ? -8.645 -6.050 -0.884 1.00 84.25 100 LEU A N 1
ATOM 805 C CA . LEU A 1 100 ? -9.560 -6.764 -1.780 1.00 84.25 100 LEU A CA 1
ATOM 806 C C . LEU A 1 100 ? -8.948 -6.951 -3.173 1.00 84.25 100 LEU A C 1
ATOM 808 O O . LEU A 1 100 ? -8.479 -6.001 -3.800 1.00 84.25 100 LEU A O 1
ATOM 812 N N . CYS A 1 101 ? -8.984 -8.185 -3.681 1.00 79.12 101 CYS A N 1
ATOM 813 C CA . CYS A 1 101 ? -8.594 -8.443 -5.059 1.00 79.12 101 CYS A CA 1
ATOM 814 C C . CYS A 1 101 ? -9.659 -7.898 -6.023 1.00 79.12 101 CYS A C 1
ATOM 816 O O . CYS A 1 101 ? -10.861 -8.060 -5.810 1.00 79.12 101 CYS A O 1
ATOM 818 N N . GLY A 1 102 ? -9.216 -7.248 -7.094 1.00 75.31 102 GLY A N 1
ATOM 819 C CA . GLY A 1 102 ? -10.074 -6.812 -8.187 1.00 75.31 102 GLY A CA 1
ATOM 820 C C . GLY A 1 102 ? -10.565 -7.978 -9.049 1.00 75.31 102 GLY A C 1
ATOM 821 O O . GLY A 1 102 ? -10.275 -9.142 -8.796 1.00 75.31 102 GLY A O 1
ATOM 822 N N . LYS A 1 103 ? -11.287 -7.656 -10.126 1.00 80.88 103 LYS A N 1
ATOM 823 C CA . LYS A 1 103 ? -11.902 -8.650 -11.027 1.00 80.88 103 LYS A CA 1
ATOM 824 C C . LYS A 1 103 ? -10.933 -9.304 -12.026 1.00 80.88 103 LYS A C 1
ATOM 826 O O . LYS A 1 103 ? -11.357 -10.136 -12.818 1.00 80.88 103 LYS A O 1
ATOM 831 N N . ILE A 1 104 ? -9.659 -8.909 -12.036 1.00 83.81 104 ILE A N 1
ATOM 832 C CA . ILE A 1 104 ? -8.657 -9.392 -12.997 1.00 83.81 104 ILE A CA 1
ATOM 833 C C . ILE A 1 104 ? -7.570 -10.204 -12.299 1.00 83.81 104 ILE A C 1
ATOM 835 O O . ILE A 1 104 ? -7.140 -9.854 -11.199 1.00 83.81 104 ILE A O 1
ATOM 839 N N . LEU A 1 105 ? -7.065 -11.238 -12.981 1.00 84.12 105 LEU A N 1
ATOM 840 C CA . LEU A 1 105 ? -6.047 -12.148 -12.445 1.00 84.12 105 LEU A CA 1
ATOM 841 C C . LEU A 1 105 ? -4.822 -11.408 -11.899 1.00 84.12 105 LEU A C 1
ATOM 843 O O . LEU A 1 105 ? -4.338 -11.749 -10.827 1.00 84.12 105 LEU A O 1
ATOM 847 N N . SER A 1 106 ? -4.345 -10.365 -12.584 1.00 83.31 106 SER A N 1
ATOM 848 C CA . SER A 1 106 ? -3.190 -9.579 -12.131 1.00 83.31 106 SER A CA 1
ATOM 849 C C . SER A 1 106 ? -3.405 -8.934 -10.756 1.00 83.31 106 SER A C 1
ATOM 851 O O . SER A 1 106 ? -2.487 -8.924 -9.942 1.00 83.31 106 SER A O 1
ATOM 853 N N . SER A 1 107 ? -4.619 -8.467 -10.448 1.00 84.06 107 SER A N 1
ATOM 854 C CA . SER A 1 107 ? -4.949 -7.912 -9.130 1.00 84.06 107 SER A CA 1
ATOM 855 C C . SER A 1 107 ? -4.949 -8.992 -8.048 1.00 84.06 107 SER A C 1
ATOM 857 O O . SER A 1 107 ? -4.445 -8.785 -6.948 1.00 84.06 107 SER A O 1
ATOM 859 N N . CYS A 1 108 ? -5.448 -10.176 -8.379 1.00 86.19 108 CYS A N 1
ATOM 860 C CA . CYS A 1 108 ? -5.488 -11.311 -7.472 1.00 86.19 108 CYS A CA 1
ATOM 861 C C . CYS A 1 108 ? -4.096 -11.868 -7.170 1.00 86.19 108 CYS A C 1
ATOM 863 O O . CYS A 1 108 ? -3.792 -12.169 -6.017 1.00 86.19 108 CYS A O 1
ATOM 865 N N . LYS A 1 109 ? -3.216 -11.914 -8.177 1.00 88.56 109 LYS A N 1
ATOM 866 C CA . LYS A 1 109 ? -1.795 -12.238 -7.997 1.00 88.56 109 LYS A CA 1
ATOM 867 C C . LYS A 1 109 ? -1.102 -11.253 -7.054 1.00 88.56 109 LYS A C 1
ATOM 869 O O . LYS A 1 109 ? -0.288 -11.668 -6.239 1.00 88.56 109 LYS A O 1
ATOM 874 N N . CYS A 1 110 ? -1.456 -9.966 -7.089 1.00 86.69 110 CYS A N 1
ATOM 875 C CA . CYS A 1 110 ? -0.928 -8.996 -6.125 1.00 86.69 110 CYS A CA 1
ATOM 876 C C . CYS A 1 110 ? -1.335 -9.277 -4.672 1.00 86.69 110 CYS A C 1
ATOM 878 O O . CYS A 1 110 ? -0.613 -8.842 -3.785 1.00 86.69 110 CYS A O 1
ATOM 880 N N . ARG A 1 111 ? -2.441 -9.990 -4.423 1.00 86.44 111 ARG A N 1
ATOM 881 C CA . ARG A 1 111 ? -2.881 -10.373 -3.073 1.00 86.44 111 ARG A CA 1
ATOM 882 C C . ARG A 1 111 ? -2.309 -11.722 -2.640 1.00 86.44 111 ARG A C 1
ATOM 884 O O . ARG A 1 111 ? -1.722 -11.821 -1.574 1.00 86.44 111 ARG A O 1
ATOM 891 N N . PHE A 1 112 ? -2.500 -12.756 -3.457 1.00 88.44 112 PHE A N 1
ATOM 892 C CA . PHE A 1 112 ? -2.236 -14.147 -3.062 1.00 88.44 112 PHE A CA 1
ATOM 893 C C . PHE A 1 112 ? -0.843 -14.647 -3.443 1.00 88.44 112 PHE A C 1
ATOM 895 O O . PHE A 1 112 ? -0.346 -15.589 -2.843 1.00 88.44 112 PHE A O 1
ATOM 902 N N . GLN A 1 113 ? -0.210 -14.017 -4.431 1.00 91.19 113 GLN A N 1
ATOM 903 C CA . GLN A 1 113 ? 1.122 -14.378 -4.922 1.00 91.19 113 GLN A CA 1
ATOM 904 C C . GLN A 1 113 ? 2.145 -13.274 -4.620 1.00 91.19 113 GLN A C 1
ATOM 906 O O . GLN A 1 113 ? 3.207 -13.203 -5.237 1.00 91.19 113 GLN A O 1
ATOM 911 N N . TRP A 1 114 ? 1.823 -12.353 -3.710 1.00 89.44 114 TRP A N 1
ATOM 912 C CA . TRP A 1 114 ? 2.767 -11.333 -3.266 1.00 89.44 114 TRP A CA 1
ATOM 913 C C . TRP A 1 114 ? 3.943 -11.956 -2.508 1.00 89.44 114 TRP A C 1
ATOM 915 O O . TRP A 1 114 ? 3.806 -12.980 -1.847 1.00 89.44 114 TRP A O 1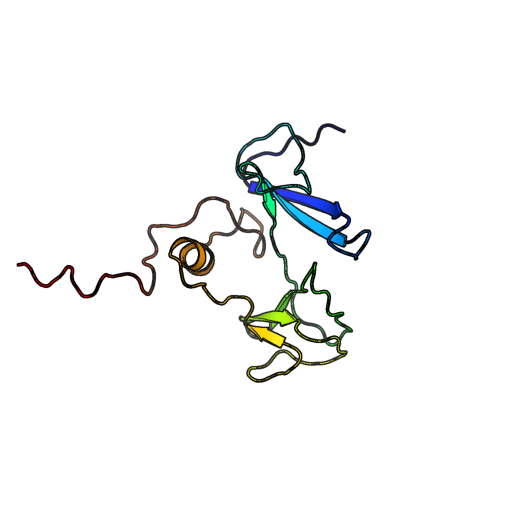
ATOM 925 N N . GLN A 1 115 ? 5.101 -11.307 -2.620 1.00 90.44 115 GLN A N 1
ATOM 926 C CA . GLN A 1 115 ? 6.300 -11.637 -1.870 1.00 90.44 115 GLN A CA 1
ATOM 927 C C . GLN A 1 115 ? 6.889 -10.354 -1.270 1.00 90.44 115 GLN A C 1
ATOM 929 O O . GLN A 1 115 ? 6.968 -9.344 -1.987 1.00 90.44 115 GLN A O 1
ATOM 934 N N . PRO A 1 116 ? 7.338 -10.374 -0.007 1.00 87.75 116 PRO A N 1
ATOM 935 C CA . PRO A 1 116 ? 8.089 -9.268 0.561 1.00 87.75 116 PRO A CA 1
ATOM 936 C C . PRO A 1 116 ? 9.467 -9.121 -0.095 1.00 87.75 116 PRO A C 1
ATOM 938 O O . PRO A 1 116 ? 10.106 -10.102 -0.493 1.00 87.75 116 PRO A O 1
ATOM 941 N N . GLN A 1 117 ? 9.953 -7.885 -0.179 1.00 84.75 117 GLN A N 1
ATOM 942 C CA . GLN A 1 117 ? 11.375 -7.626 -0.398 1.00 84.75 117 GLN A CA 1
ATOM 943 C C . GLN A 1 117 ? 12.181 -8.109 0.819 1.00 84.75 117 GLN A C 1
ATOM 945 O O . GLN A 1 117 ? 11.680 -8.101 1.942 1.00 84.75 117 GLN A O 1
ATOM 950 N N . SER A 1 118 ? 13.429 -8.541 0.604 1.00 77.94 118 SER A N 1
ATOM 951 C CA . SER A 1 118 ? 14.297 -8.982 1.705 1.00 77.94 118 SER A CA 1
ATOM 952 C C . SER A 1 118 ? 14.378 -7.904 2.792 1.00 77.94 118 SER A C 1
ATOM 954 O O . SER A 1 118 ? 14.658 -6.747 2.487 1.00 77.94 118 SER A O 1
ATOM 956 N N . GLY A 1 119 ? 14.097 -8.277 4.043 1.00 73.88 119 GLY A N 1
ATOM 957 C CA . GLY A 1 119 ? 14.119 -7.359 5.186 1.00 73.88 119 GLY A CA 1
ATOM 958 C C . GLY A 1 119 ? 12.913 -6.417 5.319 1.00 73.88 119 GLY A C 1
ATOM 959 O O . GLY A 1 119 ? 12.926 -5.569 6.205 1.00 73.88 119 GLY A O 1
ATOM 960 N N . SER A 1 120 ? 11.867 -6.550 4.493 1.00 76.88 120 SER A N 1
ATOM 961 C CA . SER A 1 120 ? 10.632 -5.761 4.613 1.00 76.88 120 SER A CA 1
ATOM 962 C C . SER A 1 120 ? 9.402 -6.647 4.793 1.00 76.88 120 SER A C 1
ATOM 964 O O . SER A 1 120 ? 9.310 -7.717 4.207 1.00 76.88 120 SER A O 1
ATOM 966 N N . THR A 1 121 ? 8.417 -6.186 5.559 1.00 76.25 121 THR A N 1
ATOM 967 C CA . THR A 1 121 ? 7.098 -6.836 5.692 1.00 76.25 121 THR A CA 1
ATOM 968 C C . THR A 1 121 ? 5.991 -6.104 4.936 1.00 76.25 121 THR A C 1
ATOM 970 O O . THR A 1 121 ? 4.896 -6.640 4.785 1.00 76.25 121 THR A O 1
ATOM 973 N N . VAL A 1 122 ? 6.271 -4.894 4.443 1.00 78.19 122 VAL A N 1
ATOM 974 C CA . VAL A 1 122 ? 5.274 -3.990 3.841 1.00 78.19 122 VAL A CA 1
ATOM 975 C C . VAL A 1 122 ? 5.594 -3.628 2.391 1.00 78.19 122 VAL A C 1
ATOM 977 O O . VAL A 1 122 ? 4.718 -3.160 1.665 1.00 78.19 122 VAL A O 1
ATOM 980 N N . VAL A 1 123 ? 6.832 -3.860 1.935 1.00 82.94 123 VAL A N 1
ATOM 981 C CA . VAL A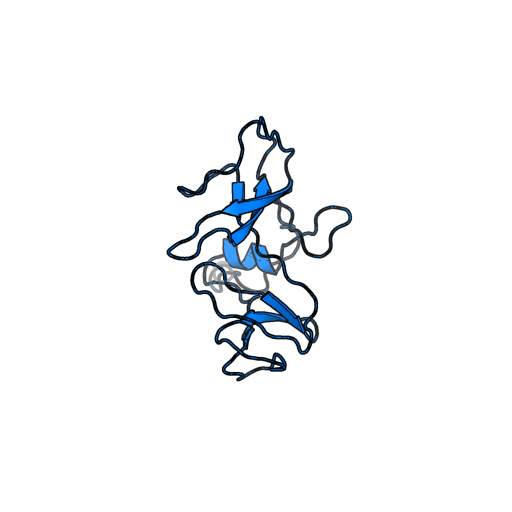 1 123 ? 7.264 -3.533 0.570 1.00 82.94 123 VAL A CA 1
ATOM 982 C C . VAL A 1 123 ? 7.208 -4.774 -0.328 1.00 82.94 123 VAL A C 1
ATOM 984 O O . VAL A 1 123 ? 7.861 -5.780 -0.037 1.00 82.94 123 VAL A O 1
ATOM 987 N N . PRO A 1 124 ? 6.435 -4.737 -1.431 1.00 86.06 124 PRO A N 1
ATOM 988 C CA . PRO A 1 124 ? 6.273 -5.875 -2.322 1.00 86.06 124 PRO A CA 1
ATOM 989 C C . PRO A 1 124 ? 7.373 -5.959 -3.381 1.00 86.06 124 PRO A C 1
ATOM 991 O O . PRO A 1 124 ? 7.596 -4.987 -4.101 1.00 86.06 124 PRO A O 1
ATOM 994 N N . LYS A 1 125 ? 7.916 -7.156 -3.624 1.00 90.31 125 LYS A N 1
ATOM 995 C CA . LYS A 1 125 ? 8.682 -7.424 -4.850 1.00 90.31 125 LYS A CA 1
ATOM 996 C C . LYS A 1 125 ? 7.827 -7.257 -6.106 1.00 90.31 125 LYS A C 1
ATOM 998 O O . LYS A 1 125 ? 6.586 -7.384 -6.092 1.00 90.31 125 LYS A O 1
ATOM 1003 N N . VAL A 1 126 ? 8.502 -6.932 -7.202 1.00 89.69 126 VAL A N 1
ATOM 1004 C CA . VAL A 1 126 ? 7.959 -6.890 -8.563 1.00 89.69 126 VAL A CA 1
ATOM 1005 C C . VAL A 1 126 ? 7.430 -8.260 -8.936 1.00 89.69 126 VAL A C 1
ATOM 1007 O O . VAL A 1 126 ? 6.248 -8.386 -9.266 1.00 89.69 126 VAL A O 1
ATOM 1010 N N . ASP A 1 127 ? 8.282 -9.269 -8.791 1.00 90.50 127 ASP A N 1
ATOM 1011 C CA . ASP A 1 127 ? 7.954 -10.642 -9.133 1.00 90.50 127 ASP A CA 1
ATOM 1012 C C . ASP A 1 127 ? 6.988 -11.241 -8.102 1.00 90.50 127 ASP A C 1
ATOM 1014 O O . ASP A 1 127 ? 7.010 -10.919 -6.909 1.00 90.50 127 ASP A O 1
ATOM 1018 N N . LYS A 1 128 ? 6.089 -12.096 -8.589 1.00 90.69 128 LYS A N 1
ATOM 1019 C CA . LYS A 1 128 ? 5.061 -12.775 -7.792 1.00 90.69 128 LYS A CA 1
ATOM 1020 C C . LYS A 1 128 ? 5.391 -14.256 -7.680 1.00 90.69 128 LYS A C 1
ATOM 1022 O O . LYS A 1 128 ? 5.950 -14.827 -8.610 1.00 90.69 128 LYS A O 1
ATOM 1027 N N . ASN A 1 129 ? 5.032 -14.883 -6.558 1.00 91.00 129 ASN A N 1
ATOM 1028 C CA . ASN A 1 129 ? 5.190 -16.325 -6.389 1.00 91.00 129 ASN A CA 1
ATOM 1029 C C . ASN A 1 129 ? 4.067 -17.060 -7.123 1.00 91.00 129 ASN A C 1
ATOM 1031 O O . ASN A 1 129 ? 2.993 -17.275 -6.562 1.00 91.00 129 ASN A O 1
ATOM 1035 N N . THR A 1 130 ? 4.298 -17.414 -8.384 1.00 88.31 130 THR A N 1
ATOM 1036 C CA . THR A 1 130 ? 3.293 -18.103 -9.200 1.00 88.31 130 THR A CA 1
ATOM 1037 C C . THR A 1 130 ? 3.106 -19.572 -8.841 1.00 88.31 130 THR A C 1
ATOM 1039 O O . THR A 1 130 ? 2.138 -20.159 -9.316 1.00 88.31 130 THR A O 1
ATOM 1042 N N . ASP A 1 131 ? 3.964 -20.133 -7.987 1.00 89.12 131 ASP A N 1
ATOM 1043 C CA . ASP A 1 131 ? 3.833 -21.509 -7.495 1.00 89.12 131 ASP A CA 1
ATOM 1044 C C . ASP A 1 131 ? 2.677 -21.643 -6.491 1.00 89.12 131 ASP A C 1
ATOM 1046 O O . ASP A 1 131 ? 2.147 -22.732 -6.281 1.00 89.12 131 ASP A O 1
ATOM 1050 N N . ILE A 1 132 ? 2.243 -20.525 -5.893 1.00 87.56 132 ILE A N 1
ATOM 1051 C CA . ILE A 1 132 ? 1.064 -20.483 -5.026 1.00 87.56 132 ILE A CA 1
ATOM 1052 C C . ILE A 1 132 ? -0.188 -20.433 -5.914 1.00 87.56 132 ILE A C 1
ATOM 1054 O O . ILE A 1 132 ? -0.382 -19.441 -6.628 1.00 87.56 132 ILE A O 1
ATOM 1058 N N . PRO A 1 133 ? -1.073 -21.446 -5.877 1.00 86.31 133 PRO A N 1
ATOM 1059 C CA . PRO A 1 133 ? -2.292 -21.429 -6.674 1.00 86.31 133 PRO A CA 1
ATOM 1060 C C . PRO A 1 133 ? -3.208 -20.280 -6.236 1.00 86.31 133 PRO A C 1
ATOM 1062 O O . PRO A 1 133 ? -3.367 -19.997 -5.047 1.00 86.31 133 PRO A O 1
ATOM 1065 N N . LEU A 1 134 ? -3.835 -19.606 -7.205 1.00 84.69 134 LEU A N 1
ATOM 1066 C CA . LEU A 1 134 ? -4.872 -18.625 -6.894 1.00 84.69 134 LEU A CA 1
ATOM 1067 C C . LEU A 1 134 ? -6.124 -19.360 -6.389 1.00 84.69 134 LEU A C 1
ATOM 1069 O O . LEU A 1 134 ? -6.511 -20.363 -6.987 1.00 84.69 134 LEU A O 1
ATOM 1073 N N . PRO A 1 135 ? -6.813 -18.846 -5.355 1.00 78.94 135 PRO A N 1
ATOM 1074 C CA . PRO A 1 135 ? -8.004 -19.498 -4.797 1.00 78.94 135 PRO A CA 1
ATOM 1075 C C . PRO A 1 135 ? -9.224 -19.466 -5.737 1.00 78.94 135 PRO A C 1
ATOM 1077 O O . PRO A 1 135 ? -10.281 -19.995 -5.415 1.00 78.94 135 PRO A O 1
ATOM 1080 N N . PHE A 1 136 ? -9.095 -18.823 -6.895 1.00 73.31 136 PHE A N 1
ATOM 1081 C CA . PHE A 1 136 ? -10.104 -18.706 -7.938 1.00 73.31 136 PHE A CA 1
ATOM 1082 C C . PHE A 1 136 ? -9.389 -18.543 -9.292 1.00 73.31 136 PHE A C 1
ATOM 1084 O O . PHE A 1 136 ? -8.238 -18.107 -9.349 1.00 73.31 136 PHE A O 1
ATOM 1091 N N . GLY A 1 137 ? -10.067 -18.861 -10.396 1.00 61.62 137 GLY A N 1
ATOM 1092 C CA . GLY A 1 137 ? -9.482 -18.792 -11.744 1.00 61.62 137 GLY A CA 1
ATOM 1093 C C . GLY A 1 137 ? -9.184 -20.149 -12.387 1.00 61.62 137 GLY A C 1
ATOM 1094 O O . GLY A 1 137 ? -8.711 -20.178 -13.520 1.00 61.62 137 GLY A O 1
ATOM 1095 N N . GLY A 1 138 ? -9.522 -21.260 -11.725 1.00 58.19 138 GLY A N 1
ATOM 1096 C CA . GLY A 1 138 ? -9.822 -22.498 -12.440 1.00 58.19 138 GLY A CA 1
ATOM 1097 C C . GLY A 1 138 ? -11.090 -22.266 -13.254 1.00 58.19 138 GLY A C 1
ATOM 1098 O O . GLY A 1 138 ? -12.149 -22.026 -12.676 1.00 58.19 138 GLY A O 1
ATOM 1099 N N . PHE A 1 139 ? -10.988 -22.240 -14.583 1.00 56.00 139 PHE A N 1
ATOM 1100 C CA . PHE A 1 139 ? -12.170 -22.213 -15.438 1.00 56.00 139 PHE A CA 1
ATOM 1101 C C . PHE A 1 139 ? -13.011 -23.457 -15.110 1.00 56.00 139 PHE A C 1
ATOM 1103 O O . PHE A 1 139 ? -12.530 -24.563 -15.345 1.00 56.00 139 PHE A O 1
ATOM 1110 N N . PRO A 1 140 ? -14.272 -23.326 -14.655 1.00 52.03 140 PRO A N 1
ATOM 1111 C CA . PRO A 1 140 ? -15.137 -24.482 -14.388 1.00 52.03 140 PRO A CA 1
ATOM 1112 C C . PRO A 1 140 ? -15.413 -25.350 -15.633 1.00 52.03 140 PRO A C 1
ATOM 1114 O O . PRO A 1 140 ? -16.067 -26.380 -15.541 1.00 52.03 140 PRO A O 1
ATOM 1117 N N . GLY A 1 141 ? -14.963 -24.913 -16.816 1.00 48.06 141 GLY A N 1
ATOM 1118 C CA . GLY A 1 141 ? -15.179 -25.573 -18.100 1.00 48.06 141 GLY A CA 1
ATOM 1119 C C . GLY A 1 141 ? -14.012 -26.411 -18.630 1.00 48.06 141 GLY A C 1
ATOM 1120 O O . GLY A 1 141 ? -14.186 -27.021 -19.680 1.00 48.06 141 GLY A O 1
ATOM 1121 N N . SER A 1 142 ? -12.845 -26.467 -17.973 1.00 53.31 142 SER A N 1
ATOM 1122 C CA . SER A 1 142 ? -11.703 -27.245 -18.498 1.00 53.31 142 SER A CA 1
ATOM 1123 C C . SER A 1 142 ? -11.717 -28.734 -18.129 1.00 53.31 142 SER A C 1
ATOM 1125 O O . SER A 1 142 ? -10.901 -29.482 -18.652 1.00 53.31 142 SER A O 1
ATOM 1127 N N . GLU A 1 143 ? -12.647 -29.189 -17.284 1.00 53.75 143 GLU A N 1
ATOM 1128 C CA . GLU A 1 143 ? -12.814 -30.618 -16.953 1.00 53.75 143 GLU A CA 1
ATOM 1129 C C . GLU A 1 143 ? -13.878 -31.335 -17.803 1.00 53.75 143 GLU A C 1
ATOM 1131 O O . GLU A 1 143 ? -14.036 -32.546 -17.686 1.00 53.75 143 GLU A O 1
ATOM 1136 N N . LYS A 1 144 ? -14.603 -30.634 -18.692 1.00 48.38 144 LYS A N 1
ATOM 1137 C CA . LYS A 1 144 ? -15.725 -31.232 -19.448 1.00 48.38 144 LYS A CA 1
ATOM 1138 C C . LYS A 1 144 ? -15.330 -31.938 -20.758 1.00 48.38 144 LYS A C 1
ATOM 1140 O O . LYS A 1 144 ? -16.208 -32.331 -21.519 1.00 48.38 144 LYS A O 1
ATOM 1145 N N . TYR A 1 145 ? -14.041 -32.123 -21.026 1.00 54.03 145 TYR A N 1
ATOM 1146 C CA . TYR A 1 145 ? -13.583 -32.934 -22.157 1.00 54.03 145 TYR A CA 1
ATOM 1147 C C . TYR A 1 145 ? -12.481 -33.883 -21.695 1.00 54.03 145 TYR A C 1
ATOM 1149 O O . TYR A 1 145 ? -11.293 -33.591 -21.829 1.00 54.03 145 TYR A O 1
ATOM 1157 N N . ARG A 1 146 ? -12.894 -35.015 -21.126 1.00 49.62 146 ARG A N 1
ATOM 1158 C CA . ARG A 1 146 ? -12.060 -36.204 -21.000 1.00 49.62 146 ARG A CA 1
ATOM 1159 C C . ARG A 1 146 ? -12.865 -37.426 -21.403 1.00 49.62 146 ARG A C 1
ATOM 1161 O O . ARG A 1 146 ? -14.076 -37.436 -21.091 1.00 49.62 146 ARG A O 1
#

pLDDT: mean 84.27, std 12.46, range [40.53, 96.94]

Radius of gyration: 17.84 Å; chains: 1; bounding box: 40×56×40 Å

Organism: NCBI:txid408172

Sequence (146 aa):
WGSSASKDDLIKRNENIGDTNNVTVYWRANASVSTAPTVVGKNVDWTRVRIYDDYSSGTYTYNRDNYEYVKHTDTIWRLTRTGTGKTPEAGSQYWIRGDLCGKILSSCKCRFQWQPQSGSTVVPKVDKNTDIPLPFGGFPGSEKYR